Protein AF-A0A2U8H3Y7-F1 (afdb_monomer_lite)

Foldseek 3Di:
DDDPPPPLPLPPDDDAWDADPVRATAGDEDQAAAPVRLVSLVVNLVSRLVNDDPVCNVVNVVRSVVYDVVVSNVVNQVVCVVVVDDPDD

Secondary structure (DSSP, 8-state):
-----------SS-SSEEE-TTS-EEEPP-S---HHHHHHHHHHHHHHHHHS-HHHHHHHHHHHTT--HHHHHHHHHHHHHHTT-----

pLDDT: mean 84.92, std 16.92, range [35.09, 97.06]

Radius of gyration: 16.23 Å; chains: 1; bounding box: 48×25×42 Å

Organism: NCBI:txid41977

Structure (mmCIF, N/CA/C/O backbone):
data_AF-A0A2U8H3Y7-F1
#
_entry.id   AF-A0A2U8H3Y7-F1
#
loop_
_atom_site.group_PDB
_atom_site.id
_atom_site.type_symbol
_atom_site.label_atom_id
_atom_site.label_alt_id
_atom_site.label_comp_id
_atom_site.label_asym_id
_atom_site.label_entity_id
_atom_site.label_seq_id
_atom_site.pdbx_PDB_ins_code
_atom_site.Cartn_x
_atom_site.Cartn_y
_atom_site.Cartn_z
_atom_site.occupancy
_atom_site.B_iso_or_equiv
_atom_site.auth_seq_id
_atom_site.auth_comp_id
_atom_site.auth_asym_id
_atom_site.auth_atom_id
_atom_site.pdbx_PDB_model_num
ATOM 1 N N . MET A 1 1 ? 34.787 -17.747 -11.818 1.00 43.19 1 MET A N 1
ATOM 2 C CA . MET A 1 1 ? 34.394 -16.903 -10.669 1.00 43.19 1 MET A CA 1
ATOM 3 C C . MET A 1 1 ? 33.513 -15.783 -11.202 1.00 43.19 1 MET A C 1
ATOM 5 O O . MET A 1 1 ? 33.970 -15.089 -12.095 1.00 43.19 1 MET A O 1
ATOM 9 N N . LYS A 1 2 ? 32.321 -15.617 -10.608 1.00 41.38 2 LYS A N 1
ATOM 10 C CA . LYS A 1 2 ? 31.454 -14.421 -10.642 1.00 41.38 2 LYS A CA 1
ATOM 11 C C . LYS A 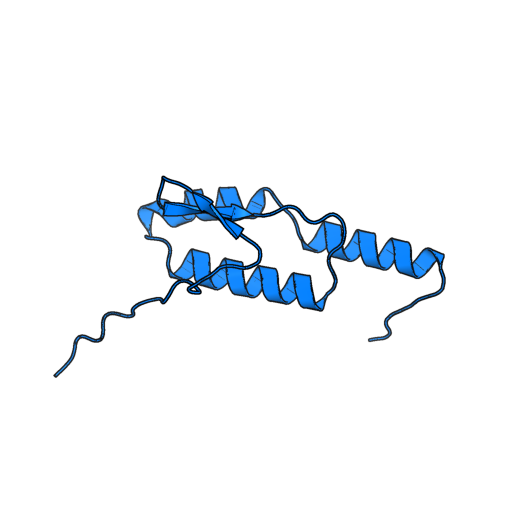1 2 ? 30.661 -14.169 -11.931 1.00 41.38 2 LYS A C 1
ATOM 13 O O . LYS A 1 2 ? 31.209 -13.736 -12.929 1.00 41.38 2 LYS A O 1
ATOM 18 N N . SER A 1 3 ? 29.353 -14.383 -11.821 1.00 35.09 3 SER A N 1
ATOM 19 C CA . SER A 1 3 ? 28.346 -13.327 -11.972 1.00 35.09 3 SER A CA 1
ATOM 20 C C . SER A 1 3 ? 27.063 -13.852 -11.337 1.00 35.09 3 SER A C 1
ATOM 22 O O . SER A 1 3 ? 26.191 -14.381 -12.014 1.00 35.09 3 SER A O 1
ATOM 24 N N . HIS A 1 4 ? 26.975 -13.763 -10.006 1.00 40.81 4 HIS A N 1
ATOM 25 C CA . HIS A 1 4 ? 25.667 -13.736 -9.362 1.00 40.81 4 HIS A CA 1
ATOM 26 C C . HIS A 1 4 ? 25.080 -12.382 -9.739 1.00 40.81 4 HIS A C 1
ATOM 28 O O . HIS A 1 4 ? 25.326 -11.376 -9.073 1.00 40.81 4 HIS A O 1
ATOM 34 N N . T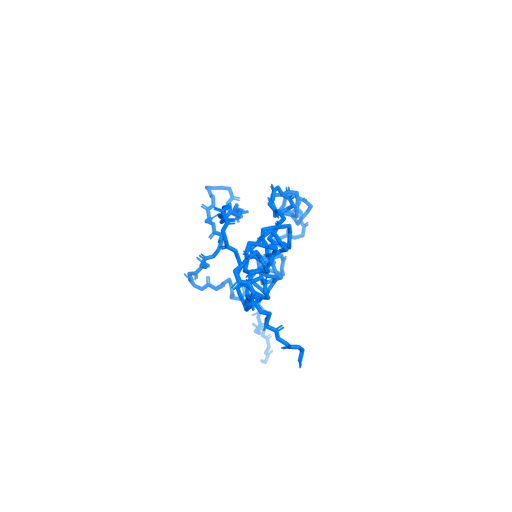HR A 1 5 ? 24.414 -12.342 -10.892 1.00 43.75 5 THR A N 1
ATOM 35 C CA . THR A 1 5 ? 23.431 -11.308 -11.186 1.00 43.75 5 THR A CA 1
ATOM 36 C C . THR A 1 5 ? 22.604 -11.180 -9.917 1.00 43.75 5 THR A C 1
ATOM 38 O O . THR A 1 5 ? 22.131 -12.193 -9.405 1.00 43.75 5 THR A O 1
ATOM 41 N N . ASN A 1 6 ? 22.535 -9.974 -9.354 1.00 40.44 6 ASN A N 1
ATOM 42 C CA . ASN A 1 6 ? 21.584 -9.651 -8.301 1.00 40.44 6 ASN A CA 1
ATOM 43 C C . ASN A 1 6 ? 20.202 -9.955 -8.881 1.00 40.44 6 ASN A C 1
ATOM 45 O O . ASN A 1 6 ? 19.587 -9.099 -9.516 1.00 40.44 6 ASN A O 1
ATOM 49 N N . GLU A 1 7 ? 19.753 -11.199 -8.741 1.00 41.56 7 GLU A N 1
ATOM 50 C CA . GLU A 1 7 ? 18.359 -11.559 -8.861 1.00 41.56 7 GLU A CA 1
ATOM 51 C C . GLU A 1 7 ? 17.715 -10.814 -7.710 1.00 41.56 7 GLU A C 1
ATOM 53 O O . GLU A 1 7 ? 17.742 -11.225 -6.553 1.00 41.56 7 GLU A O 1
ATOM 58 N N . ASN A 1 8 ? 17.267 -9.605 -8.020 1.00 47.09 8 ASN A N 1
ATOM 59 C CA . ASN A 1 8 ? 16.434 -8.835 -7.139 1.00 47.09 8 ASN A CA 1
ATOM 60 C C . ASN A 1 8 ? 15.099 -9.566 -7.149 1.00 47.09 8 ASN A C 1
ATOM 62 O O . ASN A 1 8 ? 14.253 -9.324 -8.011 1.00 47.09 8 ASN A O 1
ATOM 66 N N . ILE A 1 9 ? 15.018 -10.602 -6.314 1.00 51.97 9 ILE A N 1
ATOM 67 C CA . ILE A 1 9 ? 13.881 -11.503 -6.239 1.00 51.97 9 ILE A CA 1
ATOM 68 C C . ILE A 1 9 ? 12.707 -10.625 -5.825 1.00 51.97 9 ILE A C 1
ATOM 70 O O . ILE A 1 9 ? 12.574 -10.248 -4.660 1.00 51.97 9 ILE A O 1
ATOM 74 N N . LEU A 1 10 ? 11.866 -10.269 -6.802 1.00 57.38 10 LEU A N 1
ATOM 75 C CA . LEU A 1 10 ? 10.520 -9.794 -6.525 1.00 57.38 10 LEU A CA 1
ATOM 76 C C . LEU A 1 10 ? 9.922 -10.777 -5.517 1.00 57.38 10 LEU A C 1
ATOM 78 O O . LEU 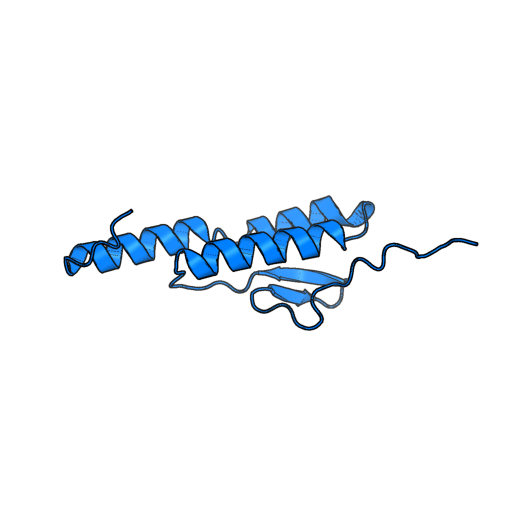A 1 10 ? 10.066 -11.987 -5.728 1.00 57.38 10 LEU A O 1
ATOM 82 N N . PRO A 1 11 ? 9.290 -10.313 -4.424 1.00 57.16 11 PRO A N 1
ATOM 83 C CA . PRO A 1 11 ? 8.616 -11.230 -3.521 1.00 57.16 11 PRO A CA 1
ATOM 84 C C . PRO A 1 11 ? 7.720 -12.131 -4.372 1.00 57.16 11 PRO A C 1
ATOM 86 O O . PRO A 1 11 ? 6.889 -11.628 -5.126 1.00 57.16 11 PRO A O 1
ATOM 89 N N . ALA A 1 12 ? 7.937 -13.450 -4.295 1.00 61.09 12 ALA A N 1
ATOM 90 C CA . ALA A 1 12 ? 7.303 -14.436 -5.179 1.00 61.09 12 ALA A CA 1
ATOM 91 C C . ALA A 1 12 ? 5.767 -14.329 -5.189 1.00 61.09 12 ALA A C 1
ATOM 93 O O . ALA A 1 12 ? 5.111 -14.826 -6.100 1.00 61.09 12 ALA A O 1
ATOM 94 N N . ASN A 1 13 ? 5.202 -13.665 -4.176 1.00 74.75 13 ASN A N 1
ATOM 95 C CA . ASN A 1 13 ? 3.816 -13.248 -4.140 1.00 74.75 13 ASN A CA 1
ATOM 96 C C . ASN A 1 13 ? 3.687 -11.936 -3.328 1.00 74.75 13 ASN A C 1
ATOM 98 O O . ASN A 1 13 ? 3.722 -11.993 -2.093 1.00 74.75 13 ASN A O 1
ATOM 102 N N . PRO A 1 14 ? 3.599 -10.755 -3.972 1.00 86.12 14 PRO A N 1
ATOM 103 C CA . PRO A 1 14 ? 3.354 -9.508 -3.259 1.00 86.12 14 PRO A CA 1
ATOM 104 C C . PRO A 1 14 ? 1.963 -9.537 -2.617 1.00 86.12 14 PRO A C 1
ATOM 106 O O . PRO A 1 14 ? 0.982 -9.957 -3.228 1.00 86.12 14 PRO A O 1
ATOM 109 N N . ARG A 1 15 ? 1.879 -9.115 -1.356 1.00 92.38 15 ARG A N 1
ATOM 110 C CA . ARG A 1 15 ? 0.660 -9.165 -0.538 1.00 92.38 15 ARG A CA 1
ATOM 111 C C . ARG A 1 15 ? -0.198 -7.913 -0.673 1.00 92.38 15 ARG A C 1
ATOM 113 O O . ARG A 1 15 ? -1.405 -7.987 -0.457 1.00 92.38 15 ARG A O 1
ATOM 120 N N . PHE A 1 16 ? 0.408 -6.771 -0.989 1.00 95.75 16 PHE A N 1
ATOM 121 C CA . PHE A 1 16 ? -0.250 -5.461 -0.978 1.00 95.75 16 PHE A CA 1
ATOM 122 C C . PHE A 1 16 ? -0.281 -4.786 -2.351 1.00 95.75 16 PHE A C 1
ATOM 124 O O . PHE A 1 16 ? -0.869 -3.711 -2.496 1.00 95.75 16 PHE A O 1
ATOM 131 N N . HIS A 1 17 ? 0.328 -5.405 -3.362 1.00 95.75 17 HIS A N 1
ATOM 132 C CA . HIS A 1 17 ? 0.343 -4.911 -4.731 1.00 95.75 17 HIS A CA 1
ATOM 133 C C . HIS A 1 17 ? 0.021 -6.030 -5.718 1.00 95.75 17 HIS A C 1
ATOM 135 O O . HIS A 1 17 ? 0.450 -7.169 -5.556 1.00 95.75 17 HIS A O 1
ATOM 141 N N . LEU A 1 18 ? -0.712 -5.688 -6.773 1.00 93.75 18 LEU A N 1
ATOM 142 C CA . LEU A 1 18 ? -1.061 -6.611 -7.848 1.00 93.75 18 LEU A CA 1
ATOM 143 C C . LEU A 1 18 ? -0.125 -6.403 -9.042 1.00 93.75 18 LEU A C 1
ATOM 145 O O . LEU A 1 18 ? 0.080 -5.248 -9.437 1.00 93.75 18 LEU A O 1
ATOM 149 N N . PRO A 1 19 ? 0.407 -7.476 -9.654 1.00 92.50 19 PRO A N 1
ATOM 150 C CA . PRO A 1 19 ? 1.129 -7.360 -10.911 1.00 92.50 19 PRO A CA 1
ATOM 151 C C . PRO A 1 19 ? 0.180 -6.926 -12.034 1.00 92.50 19 PRO A C 1
ATOM 153 O O . PRO A 1 19 ? -0.999 -7.287 -12.067 1.00 92.50 19 PRO A O 1
ATOM 156 N N . ARG A 1 20 ? 0.706 -6.150 -12.977 1.00 90.44 20 ARG A N 1
ATOM 157 C CA . ARG A 1 20 ? 0.031 -5.711 -14.201 1.00 90.44 20 ARG A CA 1
ATOM 158 C C . ARG A 1 20 ? 0.685 -6.368 -15.416 1.00 90.44 20 ARG A C 1
ATOM 160 O O . ARG A 1 20 ? 1.827 -6.815 -15.361 1.00 90.44 20 ARG A O 1
ATOM 167 N N . GLY A 1 21 ? -0.028 -6.385 -16.543 1.00 86.81 21 GLY A N 1
ATOM 168 C CA . GLY A 1 21 ? 0.472 -6.966 -17.798 1.00 86.81 21 GLY A CA 1
ATOM 169 C C . GLY A 1 21 ? 1.689 -6.251 -18.405 1.00 86.81 21 GLY A C 1
ATOM 170 O O . GLY A 1 21 ? 2.345 -6.813 -19.270 1.00 86.81 21 GLY A O 1
ATOM 171 N N . ASP A 1 22 ? 2.010 -5.037 -17.947 1.00 89.00 22 ASP A N 1
ATOM 172 C CA . ASP A 1 22 ? 3.190 -4.259 -18.351 1.00 89.00 22 ASP A CA 1
ATOM 173 C C . ASP A 1 22 ? 4.426 -4.522 -17.464 1.00 89.00 22 ASP A C 1
ATOM 175 O O . ASP A 1 22 ? 5.446 -3.846 -17.602 1.00 89.00 22 ASP A O 1
ATOM 179 N N . GLY A 1 23 ? 4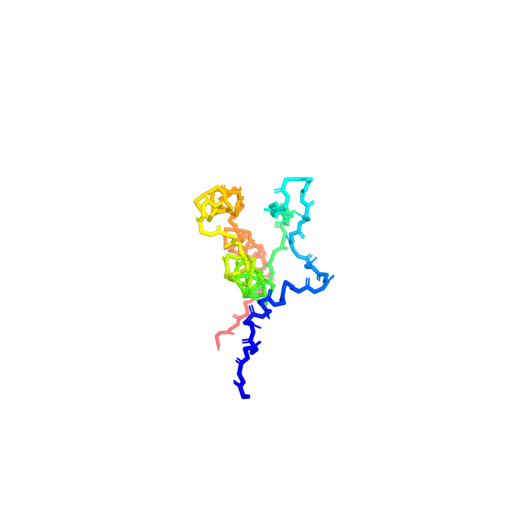.344 -5.492 -16.546 1.00 88.00 23 GLY A N 1
ATOM 180 C CA . GLY A 1 23 ? 5.413 -5.820 -15.600 1.00 88.00 23 GLY A CA 1
ATOM 181 C C . GLY A 1 23 ? 5.532 -4.843 -14.425 1.00 88.00 23 GLY A C 1
ATOM 182 O O . GLY A 1 23 ? 6.465 -4.966 -13.634 1.00 88.00 23 GLY A O 1
ATOM 183 N N . LEU A 1 24 ? 4.610 -3.881 -14.299 1.00 94.12 24 LEU A N 1
ATOM 184 C CA . LEU A 1 24 ? 4.521 -2.980 -13.152 1.00 94.12 24 LEU A CA 1
ATOM 185 C C . LEU A 1 24 ? 3.574 -3.531 -12.084 1.00 94.12 24 LEU A C 1
ATOM 187 O O . LEU A 1 24 ? 2.790 -4.447 -12.319 1.00 94.12 24 LEU A O 1
ATOM 191 N N . PHE A 1 25 ? 3.600 -2.915 -10.910 1.00 95.06 25 PHE A N 1
ATOM 192 C CA . PHE A 1 25 ? 2.737 -3.262 -9.786 1.00 95.06 25 PHE A CA 1
ATOM 193 C C . PHE A 1 25 ? 1.802 -2.104 -9.437 1.00 95.06 25 PHE A C 1
ATOM 195 O O . PHE A 1 25 ? 2.227 -0.948 -9.387 1.00 95.06 25 PHE A O 1
ATOM 202 N N . GLN A 1 26 ? 0.529 -2.399 -9.180 1.00 95.50 26 GLN A N 1
ATOM 203 C CA . GLN A 1 26 ? -0.441 -1.422 -8.672 1.00 95.50 26 GLN A CA 1
ATOM 204 C C . GLN A 1 26 ? -0.771 -1.685 -7.203 1.00 95.50 26 GLN A C 1
ATOM 206 O O . GLN A 1 26 ? -0.891 -2.848 -6.817 1.00 95.50 26 GLN A O 1
ATOM 211 N N . PRO A 1 27 ? -0.943 -0.639 -6.380 1.00 96.31 27 PRO A N 1
ATOM 212 C CA . PRO A 1 27 ? -1.332 -0.815 -4.989 1.00 96.31 27 PRO A CA 1
ATOM 213 C C . PRO A 1 27 ? -2.755 -1.369 -4.867 1.00 96.31 27 PRO A C 1
ATOM 215 O O . PRO A 1 27 ? -3.650 -0.989 -5.624 1.00 96.31 27 PRO A O 1
ATOM 218 N N . ILE A 1 28 ? -2.967 -2.229 -3.872 1.00 95.12 28 ILE A N 1
ATOM 219 C CA . ILE A 1 28 ? -4.295 -2.580 -3.367 1.00 95.12 28 ILE A CA 1
ATOM 220 C C . ILE A 1 28 ? -4.679 -1.520 -2.330 1.00 95.12 28 ILE A C 1
ATOM 222 O O . ILE A 1 28 ? -3.924 -1.267 -1.392 1.00 95.12 28 ILE A O 1
ATOM 226 N N . ALA A 1 29 ? -5.837 -0.884 -2.497 1.00 93.69 29 ALA A N 1
ATOM 227 C CA . ALA A 1 29 ? -6.321 0.111 -1.546 1.00 93.69 29 ALA A CA 1
ATOM 228 C C . ALA A 1 29 ? -7.005 -0.577 -0.356 1.00 93.69 29 ALA A C 1
ATOM 230 O O . ALA A 1 29 ? -7.981 -1.305 -0.533 1.00 93.69 29 ALA A O 1
ATOM 231 N N . PHE A 1 30 ? -6.518 -0.312 0.856 1.00 92.88 30 PHE A N 1
ATOM 232 C CA . PHE A 1 30 ? -7.117 -0.808 2.092 1.00 92.88 30 PHE A CA 1
ATOM 233 C C . PHE A 1 30 ? -7.781 0.332 2.863 1.00 92.88 30 PHE A C 1
ATOM 235 O O . PHE A 1 30 ? -7.187 1.392 3.069 1.00 92.88 30 PHE A O 1
ATOM 242 N N . ALA A 1 31 ? -9.017 0.101 3.313 1.00 87.62 31 ALA A N 1
ATOM 243 C CA . ALA A 1 31 ? -9.755 1.061 4.133 1.00 87.62 31 ALA A CA 1
ATOM 244 C C . ALA A 1 31 ? -9.136 1.213 5.532 1.00 87.62 31 ALA A C 1
ATOM 246 O O . ALA A 1 31 ? -9.045 2.320 6.053 1.00 87.62 31 ALA A O 1
ATOM 247 N N . PHE A 1 32 ? -8.664 0.103 6.104 1.00 88.31 32 PHE A N 1
ATOM 248 C CA . PHE A 1 32 ? -8.021 0.060 7.411 1.00 88.31 32 PHE A CA 1
ATOM 249 C C . PHE A 1 32 ? -6.620 -0.515 7.272 1.00 88.31 32 PHE A C 1
ATOM 251 O O . PHE A 1 32 ? -6.439 -1.604 6.727 1.00 88.31 32 PHE A O 1
ATOM 258 N N . VAL A 1 33 ? -5.638 0.222 7.776 1.00 93.38 33 VAL A N 1
ATOM 259 C CA . VAL A 1 33 ? -4.235 -0.182 7.780 1.00 93.38 33 VAL A CA 1
ATOM 260 C C . VAL A 1 33 ? -3.746 -0.086 9.214 1.00 93.38 33 VAL A C 1
ATOM 262 O O . VAL A 1 33 ? -3.905 0.937 9.865 1.00 93.38 33 VAL A O 1
ATOM 265 N N . THR A 1 34 ? -3.175 -1.164 9.733 1.00 92.00 34 THR A N 1
ATOM 266 C CA . THR A 1 34 ? -2.468 -1.115 11.018 1.00 92.00 34 THR A CA 1
ATOM 267 C C . THR A 1 34 ? -1.058 -0.571 10.805 1.00 92.00 34 THR A C 1
ATOM 269 O O . THR A 1 34 ? -0.527 -0.664 9.700 1.00 92.00 34 THR A O 1
ATOM 272 N N . GLU A 1 35 ? -0.392 -0.085 11.853 1.00 88.94 35 GLU A N 1
ATOM 273 C CA . GL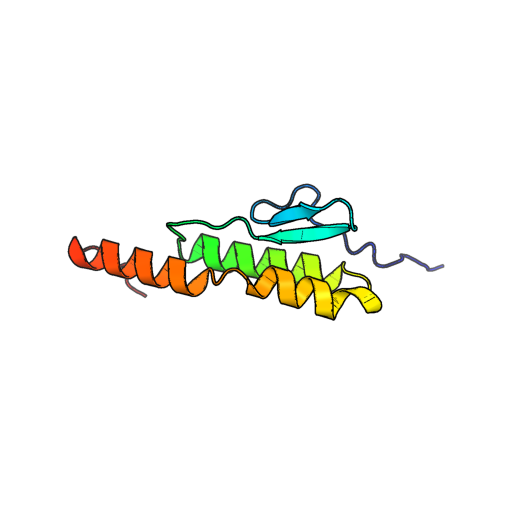U A 1 35 ? 1.004 0.363 11.724 1.00 88.94 35 GLU A CA 1
ATOM 274 C C . GLU A 1 35 ? 1.925 -0.749 11.187 1.00 88.94 35 GLU A C 1
ATOM 276 O O . GLU A 1 35 ? 2.733 -0.524 10.289 1.00 88.94 35 GLU A O 1
ATOM 281 N N . GLN A 1 36 ? 1.748 -1.990 11.653 1.00 91.69 36 GLN A N 1
ATOM 282 C CA . GLN A 1 36 ? 2.512 -3.133 11.146 1.00 91.69 36 GLN A CA 1
ATOM 283 C C . GLN A 1 36 ? 2.280 -3.357 9.645 1.00 91.69 36 GLN A C 1
ATOM 285 O O . GLN A 1 36 ? 3.218 -3.639 8.899 1.00 91.69 36 GLN A O 1
ATOM 290 N N . MET A 1 37 ? 1.032 -3.220 9.196 1.00 94.75 37 MET A N 1
ATOM 291 C CA . MET A 1 37 ? 0.681 -3.344 7.788 1.00 94.75 37 MET A CA 1
ATOM 292 C C . MET A 1 37 ? 1.257 -2.190 6.963 1.00 94.75 37 MET A C 1
ATOM 294 O O . MET A 1 37 ? 1.781 -2.435 5.882 1.00 94.75 37 MET A O 1
ATOM 298 N N . HIS A 1 38 ? 1.234 -0.961 7.480 1.00 94.50 38 HIS A N 1
ATOM 299 C CA . HIS A 1 38 ? 1.869 0.195 6.849 1.00 94.50 38 HIS A CA 1
ATOM 300 C C . HIS A 1 38 ? 3.366 -0.057 6.607 1.00 94.50 38 HIS A C 1
ATOM 302 O O . HIS A 1 38 ? 3.832 0.074 5.474 1.00 94.50 38 HIS A O 1
ATOM 308 N N . GLN A 1 39 ? 4.100 -0.524 7.621 1.00 94.50 39 GLN A N 1
ATOM 309 C CA . GLN A 1 39 ? 5.520 -0.865 7.472 1.00 94.50 39 GLN A CA 1
ATOM 310 C C . GLN A 1 39 ? 5.748 -1.992 6.454 1.00 94.50 39 GLN A C 1
ATOM 312 O O . GLN A 1 39 ? 6.654 -1.908 5.623 1.00 94.50 39 GLN A O 1
ATOM 317 N N . ALA A 1 40 ? 4.899 -3.024 6.461 1.00 95.00 40 ALA A N 1
ATOM 318 C CA . ALA A 1 40 ? 4.984 -4.118 5.497 1.00 95.00 40 ALA A CA 1
ATOM 319 C C . ALA A 1 40 ? 4.724 -3.649 4.050 1.00 95.00 40 ALA A C 1
ATOM 321 O O . ALA A 1 40 ? 5.420 -4.082 3.131 1.00 95.00 40 ALA A O 1
ATOM 322 N N . ILE A 1 41 ? 3.784 -2.717 3.848 1.00 95.38 41 ILE A N 1
ATOM 323 C CA . ILE A 1 41 ? 3.521 -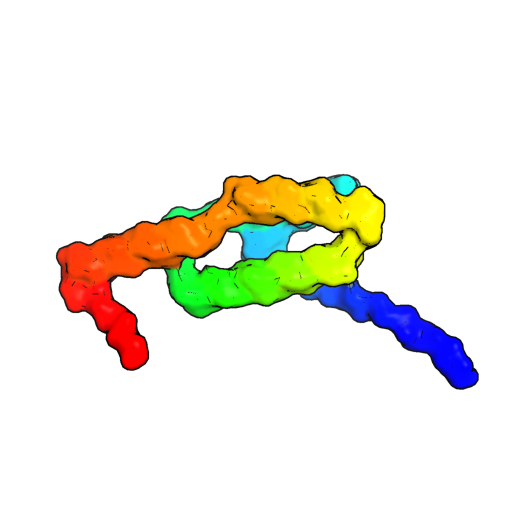2.088 2.546 1.00 95.38 41 ILE A CA 1
ATOM 324 C C . ILE A 1 41 ? 4.751 -1.311 2.066 1.00 95.38 41 ILE A C 1
ATOM 326 O O . ILE A 1 41 ? 5.129 -1.434 0.901 1.00 95.38 41 ILE A O 1
ATOM 330 N N . LEU A 1 42 ? 5.395 -0.527 2.938 1.00 95.12 42 LEU A N 1
ATOM 331 C CA . LEU A 1 42 ? 6.591 0.243 2.576 1.00 95.12 42 LEU A CA 1
ATOM 332 C C . LEU A 1 42 ? 7.771 -0.662 2.198 1.00 95.12 42 LEU A C 1
ATOM 334 O O . LEU A 1 42 ? 8.463 -0.386 1.215 1.00 95.12 42 LEU A O 1
ATOM 338 N N . LEU A 1 43 ? 7.971 -1.759 2.932 1.00 94.81 43 LEU A N 1
ATOM 339 C CA . LEU A 1 43 ? 8.999 -2.748 2.615 1.00 94.81 43 LEU A CA 1
ATOM 340 C C . LEU A 1 43 ? 8.751 -3.391 1.242 1.00 94.81 43 LEU A C 1
ATOM 342 O O . LEU A 1 43 ? 9.668 -3.490 0.427 1.00 94.81 43 LEU A O 1
ATOM 346 N N . GLU A 1 44 ? 7.505 -3.770 0.954 1.00 94.88 44 GLU A N 1
ATOM 347 C CA . GLU A 1 44 ? 7.135 -4.344 -0.341 1.00 94.88 44 GLU A CA 1
ATOM 348 C C . GLU A 1 44 ? 7.314 -3.338 -1.489 1.00 94.88 44 GLU A C 1
ATOM 350 O O . GLU A 1 44 ? 7.869 -3.688 -2.530 1.00 94.88 44 GLU A O 1
ATOM 355 N N . ARG A 1 45 ? 6.937 -2.064 -1.290 1.00 95.69 45 ARG A N 1
ATOM 356 C CA . ARG A 1 45 ? 7.188 -0.985 -2.265 1.00 95.69 45 ARG A CA 1
ATOM 357 C C . ARG A 1 45 ? 8.665 -0.839 -2.588 1.00 95.69 45 ARG A C 1
ATOM 359 O O . ARG A 1 45 ? 9.020 -0.655 -3.752 1.00 95.69 45 ARG A O 1
ATOM 366 N N . ARG A 1 46 ? 9.523 -0.919 -1.569 1.00 94.38 46 ARG A N 1
ATOM 367 C CA . ARG A 1 46 ? 10.969 -0.832 -1.758 1.00 94.38 46 ARG A CA 1
ATOM 368 C C . ARG A 1 46 ? 11.480 -1.988 -2.616 1.00 94.38 46 ARG A C 1
ATOM 370 O O . ARG A 1 46 ? 12.171 -1.731 -3.597 1.00 94.38 46 ARG A O 1
ATOM 377 N N . ALA A 1 47 ? 11.066 -3.218 -2.309 1.00 93.31 47 ALA A N 1
ATOM 378 C CA . ALA A 1 47 ? 11.433 -4.395 -3.095 1.00 93.31 47 ALA A CA 1
ATOM 379 C C . ALA A 1 47 ? 10.960 -4.287 -4.557 1.00 93.31 47 ALA A C 1
ATOM 381 O O . ALA A 1 47 ? 11.733 -4.541 -5.479 1.00 93.31 47 ALA A O 1
ATOM 382 N N . ILE A 1 48 ? 9.721 -3.830 -4.781 1.00 93.56 48 ILE A N 1
ATOM 383 C CA . ILE A 1 48 ? 9.180 -3.576 -6.124 1.00 93.56 48 ILE A CA 1
ATOM 384 C C . ILE A 1 48 ? 10.053 -2.568 -6.882 1.00 93.56 48 ILE A C 1
ATOM 386 O O . ILE A 1 48 ? 10.427 -2.817 -8.027 1.00 93.56 48 ILE A O 1
ATOM 390 N N . LEU A 1 49 ? 10.396 -1.431 -6.270 1.00 94.19 49 LEU A N 1
ATOM 391 C CA . LEU A 1 49 ? 11.201 -0.391 -6.919 1.00 94.19 49 LEU A CA 1
ATOM 392 C C . LEU A 1 49 ? 12.628 -0.850 -7.219 1.00 94.19 49 LEU A C 1
ATOM 394 O O . LEU A 1 49 ? 13.156 -0.543 -8.291 1.00 94.19 49 LEU A O 1
ATOM 398 N N . ASP A 1 50 ? 13.240 -1.589 -6.296 1.00 92.12 50 ASP A N 1
ATOM 399 C CA . ASP A 1 50 ? 14.593 -2.105 -6.472 1.00 92.12 50 ASP A CA 1
ATOM 400 C C . ASP A 1 50 ? 14.642 -3.117 -7.632 1.00 92.12 50 ASP A C 1
ATOM 402 O O . ASP A 1 50 ? 15.589 -3.090 -8.427 1.00 92.12 50 ASP A O 1
ATOM 406 N N . ALA A 1 51 ? 13.606 -3.949 -7.779 1.00 89.88 51 ALA A N 1
ATOM 407 C CA . ALA A 1 51 ? 13.465 -4.908 -8.875 1.00 89.88 51 ALA A CA 1
ATOM 408 C C . ALA A 1 51 ? 12.952 -4.291 -10.192 1.00 89.88 51 ALA A C 1
ATOM 410 O O . ALA A 1 51 ? 13.056 -4.908 -11.252 1.00 89.88 51 ALA A O 1
ATOM 411 N N . THR A 1 52 ? 12.423 -3.064 -10.161 1.00 91.62 52 THR A N 1
ATOM 412 C CA . THR A 1 52 ? 11.931 -2.378 -11.363 1.00 91.62 52 THR A CA 1
ATOM 413 C C . THR A 1 52 ? 13.100 -1.894 -12.234 1.00 91.62 52 THR A C 1
ATOM 415 O O . THR A 1 52 ? 13.991 -1.192 -11.729 1.00 91.62 52 THR A O 1
ATOM 418 N N . PRO A 1 53 ? 13.087 -2.171 -13.556 1.00 92.31 53 PRO A N 1
ATOM 419 C CA . PRO A 1 53 ? 14.088 -1.657 -14.486 1.00 92.31 53 PRO A CA 1
ATOM 420 C C . PRO A 1 53 ? 14.202 -0.125 -14.426 1.00 92.31 53 PRO A C 1
ATOM 422 O O . PRO A 1 53 ? 13.169 0.547 -14.363 1.00 92.31 53 PRO A O 1
ATOM 425 N N . PRO A 1 54 ? 15.412 0.465 -14.507 1.00 93.12 54 PRO A N 1
ATOM 426 C CA . PRO A 1 54 ? 15.614 1.907 -14.331 1.00 93.12 54 PRO A CA 1
ATOM 427 C C . PRO A 1 54 ? 14.697 2.788 -15.187 1.00 93.12 54 PRO A C 1
ATOM 429 O O . PRO A 1 54 ? 14.120 3.745 -14.675 1.00 93.12 54 PRO A O 1
ATOM 432 N N . GLN A 1 55 ? 14.488 2.414 -16.454 1.00 94.56 55 GLN A N 1
ATOM 433 C CA . GLN A 1 55 ? 13.607 3.119 -17.394 1.00 94.56 55 GLN A CA 1
ATOM 434 C C . GLN A 1 55 ? 12.137 3.193 -16.947 1.00 94.56 55 GLN A C 1
ATOM 436 O O . GLN A 1 55 ? 11.424 4.124 -17.309 1.00 94.56 55 GLN A O 1
ATOM 441 N N . ASN A 1 56 ? 11.695 2.246 -16.116 1.00 94.75 56 ASN A N 1
ATOM 442 C CA . ASN A 1 56 ? 10.316 2.122 -15.657 1.00 94.75 56 ASN A CA 1
ATOM 443 C C . ASN A 1 56 ? 10.115 2.614 -14.216 1.00 94.75 56 ASN A C 1
ATOM 445 O O . ASN A 1 56 ? 8.972 2.741 -13.776 1.00 94.75 56 ASN A O 1
ATOM 449 N N . ARG A 1 57 ? 11.189 2.929 -13.473 1.00 94.94 57 ARG A N 1
ATOM 450 C CA . ARG A 1 57 ? 11.106 3.312 -12.050 1.00 94.94 57 ARG A CA 1
ATOM 451 C C . ARG A 1 57 ? 10.230 4.535 -11.808 1.00 94.94 57 ARG A C 1
ATOM 453 O O . ARG A 1 57 ? 9.431 4.524 -10.881 1.00 94.94 57 ARG A O 1
ATOM 460 N N . ALA A 1 58 ? 10.329 5.560 -12.656 1.00 96.69 58 ALA A N 1
ATOM 461 C CA . ALA A 1 58 ? 9.492 6.755 -12.530 1.00 96.69 58 ALA A CA 1
ATOM 462 C C . ALA A 1 58 ? 7.996 6.430 -12.702 1.00 96.69 58 ALA A C 1
ATOM 464 O O . ALA A 1 58 ? 7.154 6.937 -11.962 1.00 96.69 58 ALA A O 1
ATOM 465 N N . SER A 1 59 ? 7.661 5.553 -13.650 1.00 96.88 59 SER A N 1
ATOM 466 C CA . SER A 1 59 ? 6.288 5.091 -13.880 1.00 96.88 59 SER A CA 1
ATOM 467 C C . SER A 1 59 ? 5.782 4.215 -12.734 1.00 96.88 59 SER A C 1
ATOM 469 O O . SER A 1 59 ? 4.656 4.401 -12.277 1.00 96.88 59 SER A O 1
ATOM 471 N N . GLN A 1 60 ? 6.622 3.310 -12.224 1.00 97.00 60 GLN A N 1
ATOM 472 C CA . GLN A 1 60 ? 6.305 2.484 -11.060 1.00 97.00 60 GLN A CA 1
ATOM 473 C C . GLN A 1 60 ? 6.068 3.340 -9.813 1.00 97.00 60 GLN A C 1
ATOM 475 O O . GLN A 1 60 ? 5.071 3.135 -9.127 1.00 97.00 60 GLN A O 1
ATOM 480 N N . GLN A 1 61 ? 6.923 4.332 -9.546 1.00 97.00 61 GLN A N 1
ATOM 481 C CA . GLN A 1 61 ? 6.755 5.253 -8.421 1.00 97.00 61 GLN A CA 1
ATOM 482 C C . GLN A 1 61 ? 5.403 5.971 -8.500 1.00 97.00 61 GLN A C 1
ATOM 484 O O . GLN A 1 61 ? 4.623 5.914 -7.555 1.00 97.00 61 GLN A O 1
ATOM 489 N N . LYS A 1 62 ? 5.056 6.519 -9.673 1.00 97.06 62 LYS A N 1
ATOM 490 C CA . LYS A 1 62 ? 3.750 7.159 -9.898 1.00 97.06 62 LYS A CA 1
ATOM 491 C C . LYS A 1 62 ? 2.562 6.229 -9.645 1.00 97.06 62 LYS A C 1
ATOM 493 O O . LYS A 1 62 ? 1.497 6.714 -9.279 1.00 97.06 62 LYS A O 1
ATOM 498 N N . LEU A 1 63 ? 2.693 4.921 -9.887 1.00 96.50 63 LEU A N 1
ATOM 499 C CA . LEU A 1 63 ? 1.640 3.948 -9.573 1.00 96.50 63 LEU A CA 1
ATOM 500 C C . LEU A 1 63 ? 1.524 3.710 -8.070 1.00 96.50 63 LEU A C 1
ATOM 502 O O . LEU A 1 63 ? 0.410 3.689 -7.552 1.00 96.50 63 LEU A O 1
ATOM 506 N N . LEU A 1 64 ? 2.657 3.550 -7.382 1.00 96.00 64 LEU A N 1
ATOM 507 C CA . LEU A 1 64 ? 2.697 3.357 -5.933 1.00 96.00 64 LEU A CA 1
ATOM 508 C C . LEU A 1 64 ? 2.110 4.566 -5.192 1.00 96.00 64 LEU A C 1
ATOM 510 O O . LEU A 1 64 ? 1.347 4.385 -4.245 1.00 96.00 64 LEU A O 1
ATOM 514 N N . ASP A 1 65 ? 2.387 5.779 -5.670 1.00 95.44 65 ASP A N 1
ATOM 515 C CA . ASP A 1 65 ? 1.928 7.036 -5.065 1.00 95.44 65 ASP A CA 1
ATOM 516 C C . ASP A 1 65 ? 0.408 7.259 -5.173 1.00 95.44 65 ASP A C 1
ATOM 518 O O . ASP A 1 65 ? -0.136 8.121 -4.487 1.00 95.44 65 ASP A O 1
ATOM 522 N N . ARG A 1 66 ? -0.317 6.474 -5.988 1.00 95.06 66 ARG A N 1
ATOM 523 C CA . ARG A 1 66 ? -1.790 6.572 -6.098 1.00 95.06 66 ARG A CA 1
ATOM 524 C C . ARG A 1 66 ? -2.522 6.176 -4.821 1.00 95.06 66 ARG A C 1
ATOM 526 O O . ARG A 1 66 ? -3.714 6.440 -4.699 1.00 95.06 66 ARG A O 1
ATOM 533 N N . TYR A 1 67 ? -1.834 5.504 -3.909 1.00 94.88 67 TYR A N 1
ATOM 534 C CA . TYR A 1 67 ? -2.381 5.094 -2.631 1.00 94.88 67 TYR A CA 1
ATOM 535 C C . TYR A 1 67 ? -1.439 5.523 -1.511 1.00 94.88 67 TYR A C 1
ATOM 537 O O . TYR A 1 67 ? -0.257 5.168 -1.525 1.00 94.88 67 TYR A O 1
ATOM 545 N N . ASP A 1 68 ? -1.967 6.248 -0.528 1.00 93.75 68 ASP A N 1
ATOM 546 C CA . ASP A 1 68 ? -1.239 6.599 0.687 1.00 93.75 68 ASP A CA 1
ATOM 547 C C . ASP A 1 68 ? -1.670 5.690 1.857 1.00 93.75 68 ASP A C 1
ATOM 549 O O . ASP A 1 68 ? -2.695 5.947 2.496 1.00 93.75 68 ASP A O 1
ATOM 553 N N . PRO A 1 69 ? -0.903 4.628 2.173 1.00 93.38 69 PRO A N 1
ATOM 554 C CA . PRO A 1 69 ? -1.216 3.744 3.292 1.00 93.38 69 PRO A CA 1
ATOM 555 C C . PRO A 1 69 ? -1.076 4.437 4.655 1.00 93.38 69 PRO A C 1
ATOM 557 O O . PRO A 1 69 ? -1.670 3.970 5.628 1.00 93.38 69 PRO A O 1
ATOM 560 N N . LYS A 1 70 ? -0.331 5.549 4.748 1.00 93.19 70 LYS A N 1
ATOM 561 C CA . LYS A 1 70 ? -0.185 6.315 5.991 1.00 93.19 70 LYS A CA 1
ATOM 562 C C . LYS A 1 70 ? -1.483 7.031 6.340 1.00 93.19 70 LYS A C 1
ATOM 564 O O . LYS A 1 70 ? -1.900 6.985 7.494 1.00 93.19 70 LYS A O 1
ATOM 569 N N . ALA A 1 71 ? -2.141 7.642 5.354 1.00 91.94 71 ALA A N 1
ATOM 570 C CA . ALA A 1 71 ? -3.452 8.255 5.546 1.00 91.94 71 ALA A CA 1
ATOM 571 C C . ALA A 1 71 ? -4.480 7.228 6.056 1.00 91.94 71 ALA A C 1
ATOM 573 O O . ALA A 1 71 ? -5.188 7.496 7.027 1.00 91.94 71 ALA A O 1
ATOM 574 N N . SER A 1 72 ? -4.503 6.020 5.476 1.00 90.38 72 SER A N 1
ATOM 575 C CA . SER A 1 72 ? -5.346 4.917 5.964 1.00 90.38 72 SER A CA 1
ATOM 576 C C . SER A 1 72 ? -4.995 4.487 7.393 1.00 90.38 72 SER A C 1
ATOM 578 O O . SER A 1 72 ? -5.898 4.223 8.187 1.00 90.38 72 SER A O 1
ATOM 580 N N . ALA A 1 73 ? -3.706 4.430 7.745 1.00 90.56 73 ALA A N 1
ATOM 581 C CA . ALA A 1 73 ? -3.274 4.067 9.094 1.00 90.56 73 ALA A CA 1
ATOM 582 C C . ALA A 1 73 ? -3.697 5.109 10.137 1.00 90.56 73 ALA A C 1
ATOM 584 O O . ALA A 1 73 ? -4.255 4.768 11.177 1.00 90.56 73 ALA A O 1
ATOM 585 N N . GLN A 1 74 ? -3.518 6.392 9.825 1.00 90.38 74 GLN A N 1
ATOM 586 C CA . GLN A 1 74 ? -3.942 7.494 10.687 1.00 90.38 74 GLN A CA 1
ATOM 587 C C . GLN A 1 74 ? -5.461 7.535 10.869 1.00 90.38 74 GLN A C 1
ATOM 589 O O . GLN A 1 74 ? -5.936 7.749 11.982 1.00 90.38 74 GLN A O 1
ATOM 594 N N . ALA A 1 75 ? -6.225 7.302 9.798 1.00 89.19 75 ALA A N 1
ATOM 595 C CA . ALA A 1 75 ? -7.678 7.215 9.881 1.00 89.19 75 ALA A CA 1
ATOM 596 C C . ALA A 1 75 ? -8.117 6.066 10.800 1.00 89.19 75 ALA A C 1
ATOM 598 O O . ALA A 1 75 ? -9.006 6.247 11.631 1.00 89.19 75 ALA A O 1
ATOM 599 N N . PHE A 1 76 ? -7.464 4.904 10.700 1.00 89.25 76 PHE A N 1
ATOM 600 C CA . PHE A 1 76 ? -7.759 3.763 11.560 1.00 89.25 76 PHE A CA 1
ATOM 601 C C . PHE A 1 76 ? -7.438 4.040 13.035 1.00 89.25 76 PHE A C 1
ATOM 603 O O . PHE A 1 76 ? -8.286 3.795 13.891 1.00 89.25 76 PHE A O 1
ATOM 610 N N . GLU A 1 77 ? -6.272 4.614 13.340 1.00 87.88 77 GLU A N 1
ATOM 611 C CA . GLU A 1 77 ? -5.928 5.022 14.711 1.00 87.88 77 GLU A CA 1
ATOM 612 C C . GLU A 1 77 ? -6.901 6.083 15.255 1.00 87.88 77 GLU A C 1
ATOM 614 O O . GLU A 1 77 ? -7.308 6.017 16.414 1.00 87.88 77 GLU A O 1
ATOM 619 N N . GLY A 1 78 ? -7.358 7.015 14.412 1.00 87.75 78 GLY A N 1
ATOM 620 C CA . GLY A 1 78 ? -8.402 7.976 14.772 1.00 87.75 78 GLY A CA 1
ATOM 621 C C . GLY A 1 78 ? -9.715 7.298 15.176 1.00 87.75 78 GLY A C 1
ATOM 622 O O . GLY A 1 78 ? -10.305 7.661 16.192 1.00 87.75 78 GLY A O 1
ATOM 623 N N . VAL A 1 79 ? -10.143 6.271 14.431 1.00 89.00 79 VAL A N 1
ATOM 624 C CA . VAL A 1 79 ? -11.326 5.466 14.778 1.00 89.00 79 VAL A CA 1
ATOM 625 C C . VAL A 1 79 ? -11.124 4.740 16.107 1.00 89.00 79 VAL A C 1
ATOM 627 O O . VAL A 1 79 ? -12.017 4.786 16.947 1.00 89.00 79 VAL A O 1
ATOM 630 N N . LEU A 1 80 ? -9.966 4.116 16.341 1.00 88.75 80 LEU A N 1
ATOM 631 C CA . LEU A 1 80 ? -9.670 3.456 17.621 1.00 88.75 80 LEU A CA 1
ATOM 632 C C . LEU A 1 80 ? -9.729 4.436 18.804 1.00 88.75 80 LEU A C 1
ATOM 634 O O . LEU A 1 80 ? -10.293 4.105 19.851 1.00 88.75 80 LEU A O 1
ATOM 638 N N . GLY A 1 81 ? -9.239 5.662 18.607 1.00 88.44 81 GLY A N 1
ATOM 639 C CA . GLY A 1 81 ? -9.309 6.736 19.596 1.00 88.44 81 GLY A CA 1
ATOM 640 C C . GLY A 1 81 ? -10.739 7.097 20.015 1.00 88.44 81 GLY A C 1
ATOM 641 O O . GLY A 1 81 ? -10.970 7.352 21.197 1.00 88.44 81 GLY A O 1
ATOM 642 N N . LEU A 1 82 ? -11.718 7.037 19.101 1.00 90.50 82 LEU A N 1
ATOM 643 C CA . LEU A 1 82 ? -13.139 7.258 19.429 1.00 90.50 82 LEU A CA 1
ATOM 644 C C . LEU A 1 82 ? -13.693 6.214 20.411 1.00 90.50 82 LEU A C 1
ATOM 646 O O . LEU A 1 82 ? -14.638 6.502 21.141 1.00 90.50 82 LEU A O 1
ATOM 650 N N . PHE A 1 83 ? -13.096 5.023 20.454 1.00 90.56 83 PHE A N 1
ATOM 651 C CA . PHE A 1 83 ? -13.460 3.948 21.379 1.00 90.56 83 PHE A CA 1
ATOM 652 C C . PHE A 1 83 ? -12.554 3.890 22.619 1.00 90.56 83 PHE A C 1
ATOM 654 O O . PHE A 1 83 ? -12.606 2.921 23.373 1.00 90.56 83 PHE A O 1
ATOM 661 N N . GLY A 1 84 ? -11.711 4.906 22.842 1.00 87.94 84 GLY A N 1
ATOM 662 C CA . GLY A 1 84 ? -10.783 4.952 23.975 1.00 87.94 84 GLY A CA 1
ATOM 663 C C . GLY A 1 84 ? -9.618 3.964 23.869 1.00 87.94 84 GLY A C 1
ATOM 664 O O . GLY A 1 84 ? -8.917 3.734 24.853 1.00 87.94 84 GLY A O 1
ATOM 665 N N . ILE A 1 85 ? -9.394 3.378 22.691 1.00 83.38 85 ILE A N 1
ATOM 666 C CA . ILE A 1 85 ? -8.285 2.461 22.441 1.00 83.38 85 ILE A CA 1
ATOM 667 C C . ILE A 1 85 ? -7.103 3.291 21.945 1.00 83.38 85 ILE A C 1
ATOM 669 O O . ILE A 1 85 ? -7.088 3.740 20.801 1.00 83.38 85 ILE A O 1
ATOM 673 N N . SER A 1 86 ? -6.094 3.477 22.795 1.00 76.50 86 SER A N 1
ATOM 674 C CA . SER A 1 86 ? -4.806 4.048 22.402 1.00 76.50 86 SER A CA 1
ATOM 675 C C . SER A 1 86 ? -3.741 2.956 22.396 1.00 76.50 86 SER A C 1
ATOM 677 O O . SER A 1 86 ? -3.473 2.300 23.405 1.00 76.50 86 SER A O 1
ATOM 679 N N . ARG A 1 87 ? -3.111 2.732 21.240 1.00 67.25 87 ARG A N 1
ATOM 680 C CA . ARG A 1 87 ? -1.902 1.908 21.168 1.00 67.25 87 ARG A CA 1
ATOM 681 C C . ARG A 1 87 ? -0.742 2.791 21.625 1.00 67.25 87 ARG A C 1
ATOM 683 O O . ARG A 1 87 ? -0.205 3.572 20.847 1.00 67.25 87 ARG A O 1
ATOM 690 N N . GLY A 1 88 ? -0.462 2.761 22.928 1.00 61.31 88 GLY A N 1
ATOM 691 C CA . GLY A 1 88 ? 0.660 3.484 23.532 1.00 61.31 88 GLY A CA 1
ATOM 692 C C . GLY A 1 88 ? 1.984 3.169 22.825 1.00 61.31 88 GLY A C 1
ATOM 693 O O . GLY A 1 88 ? 2.163 2.059 22.324 1.00 61.31 88 GLY A O 1
ATOM 694 N N . LYS A 1 89 ? 2.863 4.177 22.760 1.00 49.62 89 LYS A N 1
ATOM 695 C CA . LYS A 1 89 ? 4.226 4.073 22.216 1.00 49.62 89 LYS A CA 1
ATOM 696 C C . LYS A 1 89 ? 5.088 3.091 22.998 1.00 49.62 89 LYS A C 1
ATOM 698 O O . LYS A 1 89 ? 4.972 3.093 24.243 1.00 49.62 89 LYS A O 1
#

Sequence (89 aa):
MKSHTNENILPANPRFHLPRGDGLFQPIAFAFVTEQMHQAILLERRAILDATPPQNRASQQKLLDRYDPKASAQAFEGVLGLFGISRGK